Protein AF-A0A968M100-F1 (afdb_monomer_lite)

Secondary structure (DSSP, 8-state):
-EEEEEEESS-HHHHHHHHHHHHTTB-S-EEEEEEE--TT-GGGGGG-BTTEEEEE-SS---HHHHHHHHHHHHHHH-TT-EEEE--TT-EE-SS-B---TTS--TTEE---

Structure (mmCIF, N/CA/C/O backbone):
data_AF-A0A968M100-F1
#
_entry.id   AF-A0A968M100-F1
#
loop_
_atom_site.group_PDB
_atom_site.id
_atom_site.type_symbol
_atom_site.label_atom_id
_atom_site.label_alt_id
_atom_site.label_comp_id
_atom_site.label_asym_id
_atom_site.label_entity_id
_atom_site.label_seq_id
_atom_site.pdbx_PDB_ins_code
_atom_site.Cartn_x
_atom_site.Cartn_y
_atom_site.Cartn_z
_atom_site.occupancy
_atom_site.B_iso_or_equiv
_atom_site.auth_seq_id
_atom_site.auth_comp_id
_atom_site.auth_asym_id
_atom_site.auth_atom_id
_atom_site.pdbx_PDB_model_num
ATOM 1 N N . MET A 1 1 ? -4.475 4.851 15.347 1.00 86.75 1 MET A N 1
ATOM 2 C CA . MET A 1 1 ? -3.381 4.119 14.668 1.00 86.75 1 MET A CA 1
ATOM 3 C C . MET A 1 1 ? -3.428 4.463 13.194 1.00 86.75 1 MET A C 1
ATOM 5 O O . MET A 1 1 ? -4.530 4.542 12.651 1.00 86.75 1 MET A O 1
ATOM 9 N N . LEU A 1 2 ? -2.271 4.717 12.588 1.00 91.88 2 LEU A N 1
ATOM 10 C CA . LEU A 1 2 ? -2.164 5.104 11.184 1.00 91.88 2 LEU A CA 1
ATOM 11 C C . LEU A 1 2 ? -2.131 3.865 10.279 1.00 91.88 2 LEU A C 1
ATOM 13 O O . LEU A 1 2 ? -1.437 2.892 10.575 1.00 91.88 2 LEU A O 1
ATOM 17 N N . TYR A 1 3 ? -2.855 3.919 9.167 1.00 96.12 3 TYR A N 1
ATOM 18 C CA . TYR A 1 3 ? -2.791 2.934 8.094 1.00 96.12 3 TYR A CA 1
ATOM 19 C C . TYR A 1 3 ? -2.381 3.607 6.787 1.00 96.12 3 TYR A C 1
ATOM 21 O O . TYR A 1 3 ? -2.963 4.616 6.394 1.00 96.12 3 TYR A O 1
ATOM 29 N N . PHE A 1 4 ? -1.433 3.007 6.079 1.00 96.31 4 PHE A N 1
ATOM 30 C CA . PHE A 1 4 ? -1.159 3.320 4.682 1.00 96.31 4 PHE A CA 1
ATOM 31 C C . PHE A 1 4 ? -1.968 2.375 3.806 1.00 96.31 4 PHE A C 1
ATOM 33 O O . PHE A 1 4 ? -1.851 1.161 3.953 1.00 96.31 4 PHE A O 1
ATOM 40 N N . LEU A 1 5 ? -2.773 2.911 2.895 1.00 98.50 5 LEU A N 1
ATOM 41 C CA . LEU A 1 5 ? -3.520 2.128 1.920 1.00 98.50 5 LEU A CA 1
ATOM 42 C C . LEU A 1 5 ? -2.975 2.402 0.520 1.00 98.50 5 LEU A C 1
ATOM 44 O O . LEU A 1 5 ? -3.038 3.531 0.038 1.00 98.50 5 LEU A O 1
ATOM 48 N N . VAL A 1 6 ? -2.474 1.357 -0.133 1.00 98.38 6 VAL A N 1
ATOM 49 C CA . VAL A 1 6 ? -1.869 1.430 -1.467 1.00 98.38 6 VAL A CA 1
ATOM 50 C C . VAL A 1 6 ? -2.572 0.444 -2.394 1.00 98.38 6 VAL A C 1
ATOM 52 O O . VAL A 1 6 ? -2.793 -0.712 -2.036 1.00 98.38 6 VAL A O 1
ATOM 55 N N . VAL A 1 7 ? -2.915 0.879 -3.605 1.00 98.44 7 VAL A N 1
ATOM 56 C CA . VAL A 1 7 ? -3.482 0.003 -4.641 1.00 98.44 7 VAL A CA 1
ATOM 57 C C . VAL A 1 7 ? -2.374 -0.397 -5.608 1.00 98.44 7 VAL A C 1
ATOM 59 O O . VAL A 1 7 ? -1.847 0.446 -6.325 1.00 98.44 7 VAL A O 1
ATOM 62 N N . ASN A 1 8 ? -2.023 -1.680 -5.657 1.00 98.50 8 ASN A N 1
ATOM 63 C CA . ASN A 1 8 ? -1.084 -2.196 -6.646 1.00 98.50 8 ASN A CA 1
ATOM 64 C C . ASN A 1 8 ? -1.778 -2.408 -7.994 1.00 98.50 8 ASN A C 1
ATOM 66 O O . ASN A 1 8 ? -2.760 -3.141 -8.070 1.00 98.50 8 ASN A O 1
ATOM 70 N N . TYR A 1 9 ? -1.225 -1.824 -9.056 1.00 97.50 9 TYR A N 1
ATOM 71 C CA . TYR A 1 9 ? -1.553 -2.175 -10.435 1.00 97.50 9 TYR A CA 1
ATOM 72 C C . TYR A 1 9 ? -0.256 -2.325 -11.242 1.00 97.50 9 TYR A C 1
ATOM 74 O O . TYR A 1 9 ? 0.252 -1.339 -11.769 1.00 97.50 9 TYR A O 1
ATOM 82 N N . ASN A 1 10 ? 0.320 -3.531 -11.264 1.00 97.00 10 ASN A N 1
ATOM 83 C CA . ASN A 1 10 ? 1.639 -3.832 -11.845 1.00 97.00 10 ASN A CA 1
ATOM 84 C C . ASN A 1 10 ? 2.786 -2.940 -11.315 1.00 97.00 10 ASN A C 1
ATOM 86 O O . ASN A 1 10 ? 3.712 -2.587 -12.049 1.00 97.00 10 ASN A O 1
ATOM 90 N N . SER A 1 11 ? 2.733 -2.572 -10.032 1.00 97.31 11 SER A N 1
ATOM 91 C CA . SER A 1 11 ? 3.605 -1.572 -9.401 1.00 97.31 11 SER A CA 1
ATOM 92 C C . SER A 1 11 ? 4.442 -2.131 -8.246 1.00 97.31 11 SER A C 1
ATOM 94 O O . SER A 1 11 ? 5.014 -1.355 -7.478 1.00 97.31 11 SER A O 1
ATOM 96 N N . SER A 1 12 ? 4.606 -3.455 -8.134 1.00 97.62 12 SER A N 1
ATOM 97 C CA . SER A 1 12 ? 5.378 -4.108 -7.061 1.00 97.62 12 SER A CA 1
ATOM 98 C C . SER A 1 12 ? 6.739 -3.474 -6.759 1.00 97.62 12 SER A C 1
ATOM 100 O O . SER A 1 12 ? 7.128 -3.350 -5.598 1.00 97.62 12 SER A O 1
ATOM 102 N N . LYS A 1 13 ? 7.485 -3.052 -7.789 1.00 97.12 13 LYS A N 1
ATOM 103 C CA . LYS A 1 13 ? 8.802 -2.414 -7.609 1.00 97.12 13 LYS A CA 1
ATOM 104 C C . LYS A 1 13 ? 8.700 -1.040 -6.940 1.00 97.12 13 LYS A C 1
ATOM 106 O O . LYS A 1 13 ? 9.525 -0.723 -6.086 1.00 97.12 13 LYS A O 1
ATOM 111 N N . LEU A 1 14 ? 7.698 -0.248 -7.315 1.00 97.50 14 LEU A N 1
ATOM 112 C CA . LEU A 1 14 ? 7.460 1.081 -6.753 1.00 97.50 14 LEU A CA 1
ATOM 113 C C . LEU A 1 14 ? 6.967 0.971 -5.308 1.00 97.50 14 LEU A C 1
ATOM 115 O O . LEU A 1 14 ? 7.541 1.590 -4.417 1.00 97.50 14 LEU A O 1
ATOM 119 N N . ILE A 1 15 ? 6.031 0.057 -5.044 1.00 97.69 15 ILE A N 1
ATOM 120 C CA . ILE A 1 15 ? 5.530 -0.184 -3.685 1.00 97.69 15 ILE A CA 1
ATOM 121 C C . ILE A 1 15 ? 6.642 -0.715 -2.775 1.00 97.69 15 ILE A C 1
ATOM 123 O O . ILE A 1 15 ? 6.745 -0.306 -1.623 1.00 97.69 15 ILE A O 1
ATOM 127 N N . ARG A 1 16 ? 7.542 -1.567 -3.283 1.00 96.88 16 ARG A N 1
ATOM 128 C CA . ARG A 1 16 ? 8.733 -1.983 -2.527 1.00 96.88 16 ARG A CA 1
ATOM 129 C C . ARG A 1 16 ? 9.606 -0.789 -2.139 1.00 96.88 16 ARG A C 1
ATOM 131 O O . ARG A 1 16 ? 10.098 -0.742 -1.016 1.00 96.88 16 ARG A O 1
ATOM 138 N N . ARG A 1 17 ? 9.794 0.179 -3.041 1.00 95.00 17 ARG A N 1
ATOM 139 C CA . ARG A 1 17 ? 10.534 1.414 -2.741 1.00 95.00 17 ARG A CA 1
ATOM 140 C C . ARG A 1 17 ? 9.821 2.245 -1.669 1.00 95.00 17 ARG A C 1
ATOM 142 O O . ARG A 1 17 ? 10.487 2.669 -0.727 1.00 95.00 17 ARG A O 1
ATOM 149 N N . LEU A 1 18 ? 8.502 2.418 -1.772 1.00 94.75 18 LEU A N 1
ATOM 150 C CA . LEU A 1 18 ? 7.679 3.088 -0.757 1.00 94.75 18 LEU A CA 1
ATOM 151 C C . LEU A 1 18 ? 7.861 2.441 0.623 1.00 94.75 18 LEU A C 1
ATOM 153 O O . LEU A 1 18 ? 8.237 3.115 1.582 1.00 94.75 18 LEU A O 1
ATOM 157 N N . VAL A 1 19 ? 7.661 1.123 0.711 1.00 94.12 19 VAL A N 1
ATOM 158 C CA . VAL A 1 19 ? 7.797 0.347 1.953 1.00 94.12 19 VAL A CA 1
ATOM 159 C C . VAL A 1 19 ? 9.192 0.509 2.555 1.00 94.12 19 VAL A C 1
ATOM 161 O O . VAL A 1 19 ? 9.322 0.805 3.743 1.00 94.12 19 VAL A O 1
ATOM 164 N N . ASN A 1 20 ? 10.236 0.378 1.736 1.00 92.00 20 ASN A N 1
ATOM 165 C CA . ASN A 1 20 ? 11.610 0.538 2.200 1.00 92.00 20 ASN A CA 1
ATOM 166 C C . ASN A 1 20 ? 11.858 1.956 2.743 1.00 92.00 20 ASN A C 1
ATOM 168 O O . ASN A 1 20 ? 12.490 2.097 3.787 1.00 92.00 20 ASN A O 1
ATOM 172 N N . SER A 1 21 ? 11.312 2.994 2.099 1.00 89.38 21 SER A N 1
ATOM 173 C CA . SER A 1 21 ? 11.462 4.379 2.571 1.00 89.38 21 SER A CA 1
ATOM 174 C C . SER A 1 21 ? 10.795 4.634 3.928 1.00 89.38 21 SER A C 1
ATOM 176 O O . SER A 1 21 ? 11.323 5.392 4.734 1.00 89.38 21 SER A O 1
ATOM 178 N N . LEU A 1 22 ? 9.690 3.944 4.232 1.00 87.12 22 LEU A N 1
ATOM 179 C CA . LEU A 1 22 ? 9.031 4.015 5.539 1.00 87.12 22 LEU A CA 1
ATOM 180 C C . LEU A 1 22 ? 9.835 3.294 6.626 1.00 87.12 22 LEU A C 1
ATOM 182 O O . LEU A 1 22 ? 10.032 3.840 7.709 1.00 87.12 22 LEU A O 1
ATOM 186 N N . SER A 1 23 ? 10.348 2.094 6.332 1.00 74.44 23 SER A N 1
ATOM 187 C CA . SER A 1 23 ? 11.064 1.270 7.320 1.00 74.44 23 SER A CA 1
ATOM 188 C C . SER A 1 23 ? 12.337 1.911 7.879 1.00 74.44 23 SER A C 1
ATOM 190 O O . SER A 1 23 ? 12.697 1.648 9.023 1.00 74.44 23 SER A O 1
ATOM 192 N N . VAL A 1 24 ? 13.007 2.762 7.097 1.00 61.56 24 VAL A N 1
ATOM 193 C CA . VAL A 1 24 ? 14.268 3.413 7.491 1.00 61.56 24 VAL A CA 1
ATOM 194 C C . VAL A 1 24 ? 14.016 4.664 8.345 1.00 61.56 24 VAL A C 1
ATOM 196 O O . VAL A 1 24 ? 14.910 5.120 9.057 1.00 61.56 24 VAL A O 1
ATOM 199 N N . HIS A 1 25 ? 12.804 5.226 8.302 1.00 60.94 25 HIS A N 1
ATOM 200 C 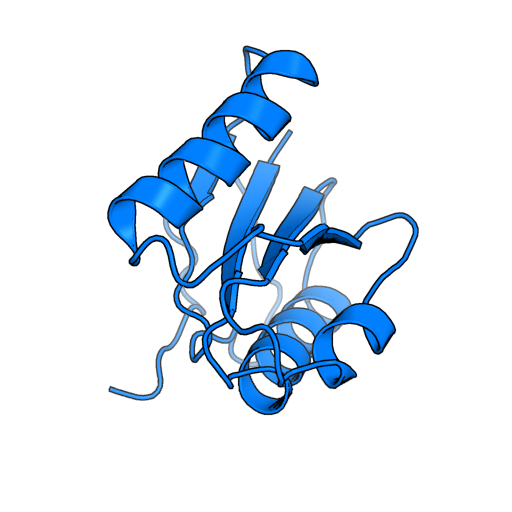CA . HIS A 1 25 ? 12.574 6.609 8.717 1.00 60.94 25 HIS A CA 1
ATOM 201 C C . HIS A 1 25 ? 11.383 6.836 9.656 1.00 60.94 25 HIS A C 1
ATOM 203 O O . HIS A 1 25 ? 11.174 7.965 10.087 1.00 60.94 25 HIS A O 1
ATOM 209 N N . SER A 1 26 ? 10.605 5.815 10.006 1.00 61.62 26 SER A N 1
ATOM 210 C CA . SER A 1 26 ? 9.397 5.990 10.820 1.00 61.62 26 SER A CA 1
ATOM 211 C C . SER A 1 26 ? 9.634 5.782 12.323 1.00 61.62 26 SER A C 1
ATOM 213 O O . SER A 1 26 ? 10.008 4.682 12.737 1.00 61.62 26 SER A O 1
ATOM 215 N N . SER A 1 27 ? 9.301 6.775 13.151 1.00 61.88 27 SER A N 1
ATOM 216 C CA . SER A 1 27 ? 9.044 6.593 14.587 1.00 61.88 27 SER A CA 1
ATOM 217 C C . SER A 1 27 ? 7.530 6.580 14.828 1.00 61.88 27 SER A C 1
ATOM 219 O O . SER A 1 27 ? 6.901 7.633 14.831 1.00 61.88 27 SER A O 1
ATOM 221 N N . GLY A 1 28 ? 6.919 5.400 14.975 1.00 68.88 28 GLY A N 1
ATOM 222 C CA . GLY A 1 28 ? 5.481 5.281 15.250 1.00 68.88 28 GLY A CA 1
ATOM 223 C C . GLY A 1 28 ? 4.871 3.926 14.880 1.00 68.88 28 GLY A C 1
ATOM 224 O O . GLY A 1 28 ? 5.446 3.157 14.109 1.00 68.88 28 GLY A O 1
ATOM 225 N N . GLU A 1 29 ? 3.687 3.654 15.431 1.00 84.12 29 GLU A N 1
ATOM 226 C CA . GLU A 1 29 ? 2.879 2.463 15.141 1.00 84.12 29 GLU A CA 1
ATOM 227 C C . GLU A 1 29 ? 1.992 2.699 13.908 1.00 84.12 29 GLU A C 1
ATOM 229 O O . GLU A 1 29 ? 1.055 3.507 13.936 1.00 84.12 29 GLU A O 1
ATOM 234 N N . TYR A 1 30 ? 2.277 1.980 12.822 1.00 91.19 30 TYR A N 1
ATOM 235 C CA . TYR A 1 30 ? 1.480 1.991 11.597 1.00 91.19 30 TYR A CA 1
ATOM 236 C C . TYR A 1 30 ? 1.382 0.599 10.975 1.00 91.19 30 TYR A C 1
ATOM 238 O O . TYR A 1 30 ? 2.185 -0.294 11.251 1.00 91.19 30 TYR A O 1
ATOM 246 N N . GLN A 1 31 ? 0.400 0.444 10.092 1.00 95.25 31 GLN A N 1
ATOM 247 C CA . GLN A 1 31 ? 0.179 -0.745 9.273 1.00 95.25 31 GLN A CA 1
ATOM 248 C C . GLN A 1 31 ? 0.087 -0.345 7.797 1.00 95.25 31 GLN A C 1
ATOM 250 O O . GLN A 1 31 ? -0.402 0.738 7.473 1.00 95.25 31 GLN A O 1
ATOM 255 N N . ILE A 1 32 ? 0.542 -1.207 6.892 1.00 97.12 32 ILE A N 1
ATOM 256 C CA . ILE A 1 32 ? 0.428 -1.004 5.444 1.00 97.12 32 ILE A CA 1
ATOM 257 C C . ILE A 1 32 ? -0.530 -2.047 4.880 1.00 97.12 32 ILE A C 1
ATOM 259 O O . ILE A 1 32 ? -0.312 -3.249 5.013 1.00 97.12 32 ILE A O 1
ATOM 263 N N . ILE A 1 33 ? -1.578 -1.582 4.213 1.00 98.56 33 ILE A N 1
ATOM 264 C CA . ILE A 1 33 ? -2.532 -2.407 3.484 1.00 98.56 33 ILE A CA 1
ATOM 265 C C . ILE A 1 33 ? -2.302 -2.187 1.998 1.00 98.56 33 ILE A C 1
ATOM 267 O O . ILE A 1 33 ? -2.413 -1.071 1.492 1.00 98.56 33 ILE A O 1
ATOM 271 N N . ILE A 1 34 ? -1.987 -3.267 1.295 1.00 98.69 34 ILE A N 1
ATOM 272 C CA . ILE A 1 34 ? -1.800 -3.267 -0.149 1.00 98.69 34 ILE A CA 1
ATOM 273 C C . ILE A 1 34 ? -2.947 -4.051 -0.769 1.00 98.69 34 ILE A C 1
ATOM 275 O O . ILE A 1 34 ? -3.105 -5.242 -0.502 1.00 98.69 34 ILE A O 1
ATOM 279 N N . ILE A 1 35 ? -3.729 -3.399 -1.622 1.00 98.69 35 ILE A N 1
ATOM 280 C CA . ILE A 1 35 ? -4.722 -4.078 -2.453 1.00 98.69 35 ILE A CA 1
ATOM 281 C C . ILE A 1 35 ? -4.043 -4.482 -3.747 1.00 98.69 35 ILE A C 1
ATOM 283 O O . ILE A 1 35 ? -3.699 -3.614 -4.551 1.00 98.69 35 ILE A O 1
ATOM 287 N N . ASN A 1 36 ? -3.833 -5.780 -3.956 1.00 98.56 36 ASN A N 1
ATOM 288 C CA . ASN A 1 36 ? -3.341 -6.258 -5.233 1.00 98.56 36 ASN A CA 1
ATOM 289 C C . ASN A 1 36 ? -4.472 -6.268 -6.260 1.00 98.56 36 ASN A C 1
ATOM 291 O O . ASN A 1 36 ? -5.305 -7.166 -6.272 1.00 98.56 36 ASN A O 1
ATOM 295 N N . ASN A 1 37 ? -4.495 -5.247 -7.112 1.00 98.25 37 ASN A N 1
ATOM 296 C CA . ASN A 1 37 ? -5.487 -5.041 -8.162 1.00 98.25 37 ASN A CA 1
ATOM 297 C C . ASN A 1 37 ? -4.942 -5.477 -9.544 1.00 98.25 37 ASN A C 1
ATOM 299 O O . ASN A 1 37 ? -5.364 -4.976 -10.586 1.00 98.25 37 ASN A O 1
ATOM 303 N N . SER A 1 38 ? -3.965 -6.392 -9.557 1.00 95.62 38 SER A N 1
ATOM 304 C CA . SER A 1 38 ? -3.362 -7.000 -10.749 1.00 95.62 38 SER A CA 1
ATOM 305 C C . SER A 1 38 ? -3.133 -8.492 -10.538 1.00 95.62 38 SER A C 1
ATOM 307 O O . SER A 1 38 ? -2.255 -8.880 -9.771 1.00 95.62 38 SER A O 1
ATOM 309 N N . LEU A 1 39 ? -3.885 -9.321 -11.263 1.00 89.25 39 LEU A N 1
ATOM 310 C CA . LEU A 1 39 ? -3.832 -10.782 -11.138 1.00 89.25 39 LEU A CA 1
ATOM 311 C C . LEU A 1 39 ? -2.438 -11.352 -11.456 1.00 89.25 39 LEU A C 1
ATOM 313 O O . LEU A 1 39 ? -1.969 -12.268 -10.777 1.00 89.25 39 LEU A O 1
ATOM 317 N N . ASP A 1 40 ? -1.753 -10.762 -12.438 1.00 94.25 40 ASP A N 1
ATOM 318 C CA . ASP A 1 40 ? -0.447 -11.237 -12.910 1.00 94.25 40 ASP A CA 1
ATOM 319 C C . ASP A 1 40 ? 0.727 -10.775 -12.028 1.00 94.25 40 ASP A C 1
ATOM 321 O O . ASP A 1 40 ? 1.789 -11.405 -12.012 1.00 94.25 40 ASP A O 1
ATOM 325 N N . ASP A 1 41 ? 0.562 -9.700 -11.248 1.00 95.44 41 ASP A N 1
ATOM 326 C CA . ASP A 1 41 ? 1.632 -9.148 -10.411 1.00 95.44 41 ASP A CA 1
ATOM 327 C C . ASP A 1 41 ? 1.726 -9.874 -9.064 1.00 95.44 41 ASP A C 1
ATOM 329 O O . ASP A 1 41 ? 1.380 -9.367 -7.997 1.00 95.44 41 ASP A O 1
ATOM 333 N N . ARG A 1 42 ? 2.240 -11.103 -9.107 1.00 95.88 42 ARG A N 1
ATOM 334 C CA . ARG A 1 42 ? 2.436 -11.938 -7.911 1.00 95.88 42 ARG A CA 1
ATOM 335 C C . ARG A 1 42 ? 3.606 -11.483 -7.034 1.00 95.88 42 ARG A C 1
ATOM 337 O O . ARG A 1 42 ? 3.735 -11.947 -5.901 1.00 95.88 42 ARG A O 1
ATOM 344 N N . GLY A 1 43 ? 4.462 -10.585 -7.528 1.00 96.12 43 GLY A N 1
ATOM 345 C CA . GLY A 1 43 ? 5.642 -10.103 -6.805 1.00 96.12 43 GLY A CA 1
ATOM 346 C C . GLY A 1 43 ? 5.294 -9.345 -5.523 1.00 96.12 43 GLY A C 1
ATOM 347 O O . GLY A 1 43 ? 6.083 -9.349 -4.575 1.00 96.12 43 GLY A O 1
ATOM 348 N N . ILE A 1 44 ? 4.100 -8.753 -5.463 1.00 97.88 44 ILE A N 1
ATOM 349 C CA . ILE A 1 44 ? 3.658 -7.916 -4.347 1.00 97.88 44 ILE A CA 1
ATOM 350 C C . ILE A 1 44 ? 3.522 -8.700 -3.038 1.00 97.88 44 ILE A C 1
ATOM 352 O O . ILE A 1 44 ? 3.793 -8.172 -1.962 1.00 97.88 44 ILE A O 1
ATOM 356 N N . PHE A 1 45 ? 3.194 -9.991 -3.122 1.00 97.81 45 PHE A N 1
ATOM 357 C CA . PHE A 1 45 ? 3.039 -10.871 -1.962 1.00 97.81 45 PHE A CA 1
ATOM 358 C C . PHE A 1 45 ? 4.336 -11.080 -1.182 1.00 97.81 45 PHE A C 1
ATOM 360 O O . PHE A 1 45 ? 4.293 -11.392 0.005 1.00 97.81 45 PHE A O 1
ATOM 367 N N . GLN A 1 46 ? 5.490 -10.846 -1.809 1.00 97.44 46 GLN A N 1
ATOM 368 C CA . GLN A 1 46 ? 6.786 -10.889 -1.132 1.00 97.44 46 GLN A CA 1
ATOM 369 C C . GLN A 1 46 ? 6.962 -9.764 -0.101 1.00 97.44 46 GLN A C 1
ATOM 371 O O . GLN A 1 46 ? 7.911 -9.805 0.674 1.00 97.44 46 GLN A O 1
ATOM 376 N N . LEU A 1 47 ? 6.099 -8.741 -0.115 1.00 97.19 47 LEU A N 1
ATOM 377 C CA . LEU A 1 47 ? 6.107 -7.663 0.875 1.00 97.19 47 LEU A CA 1
ATOM 378 C C . LEU A 1 47 ? 5.301 -8.007 2.136 1.00 97.19 47 LEU A C 1
ATOM 380 O O . LEU A 1 47 ? 5.352 -7.246 3.098 1.00 97.19 47 LEU A O 1
ATOM 384 N N . GLN A 1 48 ? 4.553 -9.116 2.152 1.00 97.31 48 GLN A N 1
ATOM 385 C CA . GLN A 1 48 ? 3.728 -9.487 3.301 1.00 97.31 48 GLN A CA 1
ATOM 386 C C . GLN A 1 48 ? 4.588 -9.727 4.552 1.00 97.31 48 GLN A C 1
ATOM 388 O O . GLN A 1 48 ? 5.584 -10.446 4.512 1.00 97.31 48 GLN A O 1
ATOM 393 N N . SER A 1 49 ? 4.188 -9.126 5.671 1.00 95.50 49 SER A N 1
ATOM 394 C CA . SER A 1 49 ? 4.875 -9.211 6.966 1.00 95.50 49 SER A CA 1
ATOM 395 C C . SER A 1 49 ? 3.910 -8.865 8.106 1.00 95.50 49 SER A C 1
ATOM 397 O O . SER A 1 49 ? 2.736 -8.597 7.864 1.00 95.50 49 SER A O 1
ATOM 399 N N . GLU A 1 50 ? 4.388 -8.816 9.351 1.00 92.44 50 GLU A N 1
ATOM 400 C CA . GLU A 1 50 ? 3.571 -8.407 10.508 1.00 92.44 50 GLU A CA 1
ATOM 401 C C . GLU A 1 50 ? 3.027 -6.969 10.409 1.00 92.44 50 GLU A C 1
ATOM 403 O O . GLU A 1 50 ? 1.991 -6.661 10.994 1.00 92.44 50 GLU A O 1
ATOM 408 N N . LYS A 1 51 ? 3.702 -6.089 9.654 1.00 93.00 51 LYS A N 1
ATOM 409 C CA . LYS A 1 51 ? 3.277 -4.695 9.425 1.00 93.00 51 LYS A CA 1
ATOM 410 C C . LYS A 1 51 ? 2.600 -4.469 8.073 1.00 93.00 51 LYS A C 1
ATOM 412 O O . LYS A 1 51 ? 2.161 -3.354 7.793 1.00 93.00 51 LYS A O 1
ATOM 417 N N . ILE A 1 52 ? 2.581 -5.479 7.199 1.00 97.19 52 ILE A N 1
ATOM 418 C CA . ILE A 1 52 ? 2.145 -5.333 5.807 1.00 97.19 52 ILE A CA 1
ATOM 419 C C . ILE A 1 52 ? 1.182 -6.455 5.447 1.00 97.19 52 ILE A C 1
ATOM 421 O O . ILE A 1 52 ? 1.573 -7.619 5.324 1.00 97.19 52 ILE A O 1
ATOM 425 N N . LYS A 1 53 ? -0.071 -6.087 5.190 1.00 98.31 53 LYS A N 1
ATOM 426 C CA . LYS A 1 53 ? -1.103 -6.990 4.690 1.00 98.31 53 LYS A CA 1
ATOM 427 C C . LYS A 1 53 ? -1.304 -6.770 3.197 1.00 98.31 53 LYS A C 1
ATOM 429 O O . LYS A 1 53 ? -1.636 -5.668 2.769 1.00 98.31 53 LYS A O 1
ATOM 434 N N . VAL A 1 54 ? -1.181 -7.841 2.420 1.00 98.50 54 VAL A N 1
ATOM 435 C CA . VAL A 1 54 ? -1.603 -7.861 1.016 1.00 98.50 54 VAL A CA 1
ATOM 436 C C . VAL A 1 54 ? -2.989 -8.505 0.932 1.00 98.50 54 VAL A C 1
ATOM 438 O O . VAL A 1 54 ? -3.221 -9.568 1.513 1.00 98.50 54 VAL A O 1
ATOM 441 N N . ILE A 1 55 ? -3.920 -7.849 0.245 1.00 98.38 55 ILE A N 1
ATOM 442 C CA . ILE A 1 55 ? -5.273 -8.341 -0.032 1.00 98.38 55 ILE A CA 1
ATOM 443 C C . ILE A 1 55 ? -5.416 -8.452 -1.546 1.00 98.38 55 ILE A C 1
ATOM 445 O O . ILE A 1 55 ? -5.319 -7.453 -2.254 1.00 98.38 55 ILE A O 1
ATOM 449 N N . GLU A 1 56 ? -5.640 -9.667 -2.034 1.00 97.94 56 GLU A N 1
ATOM 450 C CA . GLU A 1 56 ? -5.881 -9.922 -3.455 1.00 97.94 56 GLU A CA 1
ATOM 451 C C . GLU A 1 56 ? -7.284 -9.454 -3.849 1.00 97.94 56 GLU A C 1
ATOM 453 O O . GLU A 1 56 ? -8.271 -9.864 -3.232 1.00 97.94 56 GLU A O 1
ATOM 458 N N . ALA A 1 57 ? -7.386 -8.618 -4.880 1.00 97.25 57 ALA A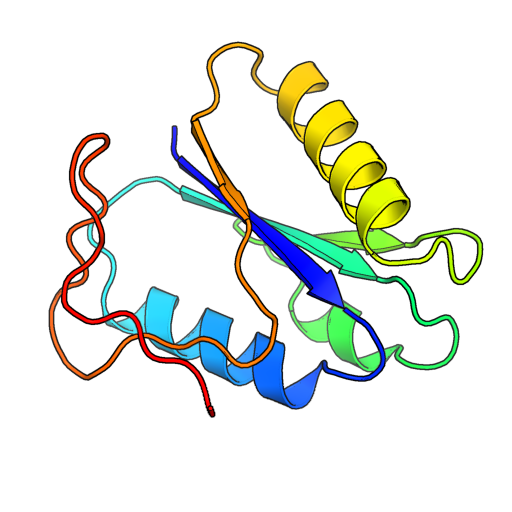 N 1
ATOM 459 C CA . ALA A 1 57 ? -8.653 -8.364 -5.548 1.00 97.25 57 ALA A CA 1
ATOM 460 C C . ALA A 1 57 ? -8.963 -9.511 -6.521 1.00 97.25 57 ALA A C 1
ATOM 462 O O . ALA A 1 57 ? -8.066 -10.053 -7.158 1.00 97.25 57 ALA A O 1
ATOM 463 N N . GLN A 1 58 ? -10.241 -9.871 -6.656 1.00 91.75 58 GLN A N 1
ATOM 464 C CA . GLN A 1 58 ? -10.658 -10.962 -7.550 1.00 91.75 58 GLN A CA 1
ATOM 465 C C . GLN A 1 58 ? -10.439 -10.650 -9.037 1.00 91.75 58 GLN A C 1
ATOM 467 O O . GLN A 1 58 ? -10.324 -11.575 -9.828 1.00 91.75 58 GLN A O 1
ATOM 472 N N . ASP A 1 59 ? -10.376 -9.366 -9.390 1.00 93.94 59 ASP A N 1
ATOM 473 C CA . ASP A 1 59 ? -10.173 -8.838 -10.738 1.00 93.94 59 ASP A CA 1
ATOM 474 C C . ASP A 1 59 ? -9.583 -7.421 -10.643 1.00 93.94 59 ASP A C 1
ATOM 476 O O . ASP A 1 59 ? -9.426 -6.868 -9.551 1.00 93.94 59 ASP A O 1
ATOM 480 N N . ASN A 1 60 ? -9.310 -6.786 -11.787 1.00 96.88 60 ASN A N 1
ATOM 481 C CA . ASN A 1 60 ? -9.052 -5.348 -11.824 1.00 96.88 60 ASN A CA 1
ATOM 482 C C . ASN A 1 60 ? -10.347 -4.562 -11.543 1.00 96.88 60 ASN A C 1
ATOM 484 O O . ASN A 1 60 ? -11.175 -4.339 -12.427 1.00 96.88 60 ASN A O 1
ATOM 488 N N . LEU A 1 61 ? -10.500 -4.091 -10.307 1.00 97.38 61 LEU A N 1
ATOM 489 C CA . LEU A 1 61 ? -11.660 -3.336 -9.832 1.00 97.38 61 LEU A CA 1
ATOM 490 C C . LEU A 1 61 ? -11.648 -1.860 -10.269 1.00 97.38 61 LEU A C 1
ATOM 492 O O . LEU A 1 61 ? -12.638 -1.147 -10.080 1.00 97.38 61 LEU A O 1
ATOM 496 N N . GLY A 1 62 ? -10.533 -1.379 -10.820 1.00 96.88 62 GLY A N 1
ATOM 497 C C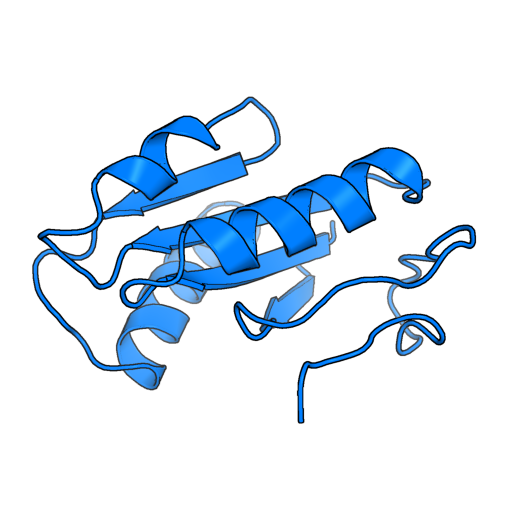A . GLY A 1 62 ? -10.225 0.045 -10.918 1.00 96.88 62 GLY A CA 1
ATOM 498 C C . GLY A 1 62 ? -9.896 0.673 -9.555 1.00 96.88 62 GLY A C 1
ATOM 499 O O . GLY A 1 62 ? -10.172 0.114 -8.492 1.00 96.88 62 GLY A O 1
ATOM 500 N N . PHE A 1 63 ? -9.304 1.870 -9.580 1.00 96.00 63 PHE A N 1
ATOM 501 C CA . PHE A 1 63 ? -8.712 2.493 -8.389 1.00 96.00 63 PHE A CA 1
ATOM 502 C C . PHE A 1 63 ? -9.716 2.718 -7.248 1.00 96.00 63 PHE A C 1
ATOM 504 O O . PHE A 1 63 ? -9.502 2.236 -6.141 1.00 96.00 63 PHE A O 1
ATOM 511 N N . GLY A 1 64 ? -10.849 3.379 -7.513 1.00 97.88 64 GLY A N 1
ATOM 512 C CA . GLY A 1 64 ? -11.808 3.731 -6.457 1.00 97.88 64 GLY A CA 1
ATOM 513 C C . GLY A 1 64 ? -12.406 2.518 -5.732 1.00 97.88 64 GLY A C 1
ATOM 514 O O . GLY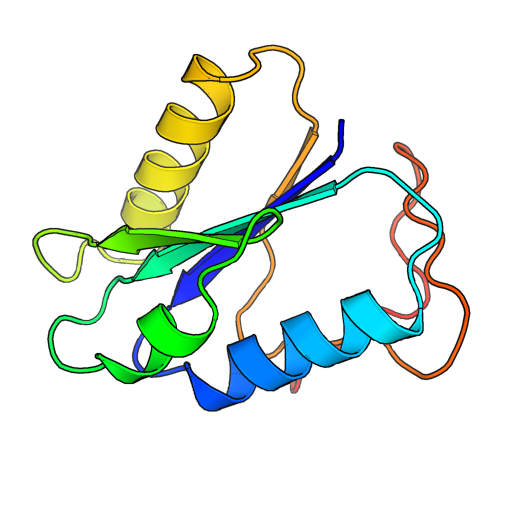 A 1 64 ? -12.517 2.517 -4.508 1.00 97.88 64 GLY A O 1
ATOM 515 N N . LYS A 1 65 ? -12.743 1.447 -6.462 1.00 98.44 65 LYS A N 1
ATOM 516 C CA . LYS A 1 65 ? -13.260 0.214 -5.845 1.00 98.44 65 LYS A CA 1
ATOM 517 C C . LYS A 1 65 ? -12.173 -0.532 -5.073 1.00 98.44 65 LYS A C 1
ATOM 519 O O . LYS A 1 65 ? -12.464 -1.051 -3.998 1.00 98.44 65 LYS A O 1
ATOM 524 N N . ALA A 1 66 ? -10.937 -0.549 -5.572 1.00 98.44 66 ALA A N 1
ATOM 525 C CA . ALA A 1 66 ? -9.806 -1.108 -4.839 1.00 98.44 66 ALA A CA 1
ATOM 526 C C . ALA A 1 66 ? -9.543 -0.333 -3.533 1.00 98.44 66 ALA A C 1
ATOM 528 O O . ALA A 1 66 ? -9.379 -0.949 -2.483 1.00 98.44 66 ALA A O 1
ATOM 529 N N . CYS A 1 67 ? -9.610 1.003 -3.553 1.00 98.56 67 CYS A N 1
ATOM 530 C CA . CYS A 1 67 ? -9.558 1.818 -2.337 1.00 98.56 67 CYS A CA 1
ATOM 531 C C . CYS A 1 67 ? -10.671 1.433 -1.355 1.00 98.56 67 CYS A C 1
ATOM 533 O O . CYS A 1 67 ? -10.393 1.183 -0.186 1.00 98.56 67 CYS A O 1
ATOM 535 N N . ASN A 1 68 ? -11.916 1.316 -1.824 1.00 98.62 68 ASN A N 1
ATOM 536 C CA . ASN A 1 68 ? -13.042 0.937 -0.969 1.00 98.62 68 ASN A CA 1
ATOM 537 C C . ASN A 1 68 ? -12.869 -0.458 -0.351 1.00 98.62 68 ASN A C 1
ATOM 539 O O . ASN A 1 68 ? -13.202 -0.645 0.817 1.00 98.62 68 ASN A O 1
ATOM 543 N N . LEU A 1 69 ? -12.316 -1.424 -1.092 1.00 98.62 69 LEU A N 1
ATOM 544 C CA . LEU A 1 69 ? -12.000 -2.752 -0.559 1.00 98.62 69 LEU A CA 1
ATOM 545 C C . LEU A 1 69 ? -11.035 -2.659 0.633 1.00 98.62 69 LEU A C 1
ATOM 547 O O . LEU A 1 69 ? -11.293 -3.250 1.682 1.00 98.62 69 LEU A O 1
ATOM 551 N N . GLY A 1 70 ? -9.964 -1.876 0.499 1.00 98.62 70 GLY A N 1
ATOM 552 C CA . GLY A 1 70 ? -9.015 -1.652 1.589 1.00 98.62 70 GLY A CA 1
ATOM 553 C C . GLY A 1 70 ? -9.600 -0.875 2.762 1.00 98.62 70 GLY A C 1
ATOM 554 O O . GLY A 1 70 ? -9.420 -1.283 3.906 1.00 98.62 70 GLY A O 1
ATOM 555 N N . LEU A 1 71 ? -10.349 0.198 2.496 1.00 98.69 71 LEU A N 1
ATOM 556 C CA . LEU A 1 71 ? -11.000 1.002 3.533 1.00 98.69 71 LEU A CA 1
ATOM 557 C C . LEU A 1 71 ? -12.000 0.178 4.349 1.00 98.69 71 LEU A C 1
ATOM 559 O O . LEU A 1 71 ? -11.986 0.259 5.574 1.00 98.69 71 LEU A O 1
ATOM 563 N N . ASN A 1 72 ? -12.810 -0.661 3.700 1.00 98.62 72 ASN A N 1
ATOM 564 C CA . ASN A 1 72 ? -13.751 -1.545 4.389 1.00 98.62 72 ASN A CA 1
ATOM 565 C C . ASN A 1 72 ? -13.029 -2.561 5.280 1.00 98.62 72 ASN A C 1
ATOM 567 O O . ASN A 1 72 ? -13.455 -2.798 6.411 1.00 98.62 72 ASN A O 1
ATOM 571 N N . TRP A 1 73 ? -11.923 -3.139 4.798 1.00 98.56 73 TRP A N 1
ATOM 572 C CA . TRP A 1 73 ? -11.119 -4.054 5.605 1.00 98.56 73 TRP A CA 1
ATOM 573 C C . TRP A 1 73 ? -10.535 -3.345 6.832 1.00 98.56 73 TRP A C 1
ATOM 575 O O . TRP A 1 73 ? -10.686 -3.845 7.945 1.00 98.56 73 TRP A O 1
ATOM 585 N N . ILE A 1 74 ? -9.935 -2.162 6.647 1.00 98.50 74 ILE A N 1
ATOM 586 C CA . ILE A 1 74 ? -9.359 -1.362 7.739 1.00 98.50 74 ILE A CA 1
ATOM 587 C C . ILE A 1 74 ? -10.439 -0.980 8.752 1.00 98.50 74 ILE A C 1
ATOM 589 O O . ILE A 1 74 ? -10.234 -1.173 9.947 1.00 98.50 74 ILE A O 1
ATOM 593 N N . TYR A 1 75 ? -11.596 -0.499 8.293 1.00 98.38 75 TYR A N 1
ATOM 594 C CA . TYR A 1 75 ? -12.711 -0.107 9.156 1.00 98.38 75 TYR A CA 1
ATOM 595 C C . TYR A 1 75 ? -13.211 -1.271 10.022 1.00 98.38 75 TYR A C 1
ATOM 597 O O . TYR A 1 75 ? -13.495 -1.080 11.203 1.00 98.38 75 TYR A O 1
ATOM 605 N N . ALA A 1 76 ? -13.253 -2.487 9.464 1.00 98.38 76 ALA A N 1
ATOM 606 C CA . ALA A 1 76 ? -13.612 -3.692 10.207 1.00 98.38 76 ALA A CA 1
ATOM 607 C C . ALA A 1 76 ? -12.573 -4.081 11.278 1.00 98.38 76 ALA A C 1
ATOM 609 O O . ALA A 1 76 ? -12.947 -4.684 12.280 1.00 98.38 76 ALA A O 1
ATOM 610 N N . GLN A 1 77 ? -11.289 -3.745 11.089 1.00 96.69 77 GLN A N 1
ATOM 611 C CA . GLN A 1 77 ? -10.247 -3.972 12.103 1.00 96.69 77 GLN A CA 1
ATOM 612 C C . GLN A 1 77 ? -10.201 -2.857 13.155 1.00 96.69 77 GLN A C 1
ATOM 614 O O . GLN A 1 77 ? -9.946 -3.109 14.331 1.00 96.69 77 GLN A O 1
ATOM 619 N N . ASN A 1 78 ? -10.392 -1.608 12.731 1.00 96.75 78 ASN A N 1
ATOM 620 C CA . ASN A 1 78 ? -10.329 -0.429 13.580 1.00 96.75 78 ASN A CA 1
ATOM 621 C C . ASN A 1 78 ? -11.173 0.707 12.979 1.00 96.75 78 ASN A C 1
ATOM 623 O O . ASN A 1 78 ? -10.734 1.419 12.076 1.00 96.75 78 ASN A O 1
ATOM 627 N N . SER A 1 79 ? -12.360 0.930 13.542 1.00 96.94 79 SER A N 1
ATOM 628 C CA . SER A 1 79 ? -13.294 1.967 13.087 1.00 96.94 79 SER A CA 1
ATOM 629 C C . SER A 1 79 ? -12.839 3.405 13.375 1.00 96.94 79 SER A C 1
ATOM 631 O O . SER A 1 79 ? -13.445 4.344 12.868 1.00 96.94 79 SER A O 1
ATOM 633 N N . GLN A 1 80 ? -11.781 3.584 14.173 1.00 95.75 80 GLN A N 1
ATOM 634 C CA . GLN A 1 80 ? -11.157 4.872 14.502 1.00 95.75 80 GLN A CA 1
ATOM 635 C C . GLN A 1 80 ? -9.797 5.046 13.796 1.00 95.75 80 GLN A C 1
ATOM 637 O O . GLN A 1 80 ? -8.978 5.879 14.192 1.00 95.75 80 GLN A O 1
ATOM 642 N N . ALA A 1 81 ? -9.503 4.215 12.791 1.00 95.00 81 ALA A N 1
ATOM 643 C CA . ALA A 1 81 ? -8.270 4.302 12.024 1.00 95.00 81 ALA A CA 1
ATOM 644 C C . ALA A 1 81 ? -8.173 5.625 11.255 1.00 95.00 81 ALA A C 1
ATOM 646 O O . ALA A 1 81 ? -9.141 6.094 10.659 1.00 95.00 81 ALA A O 1
ATOM 647 N N . VAL A 1 82 ? -6.961 6.175 11.200 1.00 94.06 82 VAL A N 1
ATOM 648 C CA . VAL A 1 82 ? -6.616 7.221 10.235 1.00 94.06 82 VAL A CA 1
A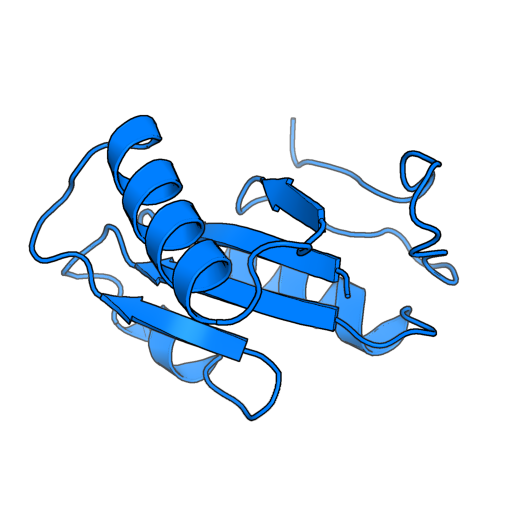TOM 649 C C . VAL A 1 82 ? -5.946 6.542 9.057 1.00 94.06 82 VAL A C 1
ATOM 651 O O . VAL A 1 82 ? -5.013 5.764 9.252 1.00 94.06 82 VAL A O 1
ATOM 654 N N . VAL A 1 83 ? -6.438 6.809 7.849 1.00 95.94 83 VAL A N 1
ATOM 655 C CA . VAL A 1 83 ? -5.955 6.160 6.628 1.00 95.94 83 VAL A CA 1
ATOM 656 C C . VAL A 1 83 ? -5.354 7.197 5.699 1.00 95.94 83 VAL A C 1
ATOM 658 O O . VAL A 1 83 ? -6.016 8.162 5.321 1.00 95.94 83 VAL A O 1
ATOM 661 N N . TRP A 1 84 ? -4.109 6.976 5.300 1.00 94.44 84 TRP A N 1
ATOM 662 C CA . TRP A 1 84 ? -3.481 7.691 4.199 1.00 94.44 84 TRP A CA 1
ATOM 663 C C . TRP A 1 84 ? -3.563 6.824 2.949 1.00 94.44 84 TRP A C 1
ATOM 665 O O . TRP A 1 84 ? -2.937 5.766 2.869 1.00 94.44 84 TRP A O 1
ATOM 675 N N . LEU A 1 85 ? -4.353 7.271 1.974 1.00 96.31 85 LEU A N 1
ATOM 676 C CA . LEU A 1 85 ? -4.337 6.702 0.631 1.00 96.31 85 LEU A CA 1
ATOM 677 C C . LEU A 1 85 ? -3.079 7.202 -0.076 1.00 96.31 85 LEU A C 1
ATOM 679 O O . LEU A 1 85 ? -2.934 8.404 -0.292 1.00 96.31 85 LEU A O 1
ATOM 683 N N . ILE A 1 86 ? -2.164 6.291 -0.392 1.00 94.50 86 ILE A N 1
ATOM 684 C CA . ILE A 1 86 ? -0.852 6.628 -0.946 1.00 94.50 86 ILE A CA 1
ATOM 685 C C . ILE A 1 86 ? -0.691 5.998 -2.325 1.00 94.50 86 ILE A C 1
ATOM 687 O O . ILE A 1 86 ? -0.968 4.813 -2.530 1.00 94.50 86 ILE A O 1
ATOM 691 N N . ASN A 1 87 ? -0.231 6.813 -3.275 1.00 95.44 87 ASN A N 1
ATOM 692 C CA . ASN A 1 87 ? 0.072 6.349 -4.620 1.00 95.44 87 ASN A CA 1
ATOM 693 C C . ASN A 1 87 ? 1.254 5.359 -4.601 1.00 95.44 87 ASN A C 1
ATOM 695 O O . ASN A 1 87 ? 2.188 5.536 -3.817 1.00 95.44 87 ASN A O 1
ATOM 699 N N . PRO A 1 88 ? 1.268 4.336 -5.475 1.00 96.31 88 PRO A N 1
ATOM 700 C CA . PRO A 1 88 ? 2.326 3.321 -5.497 1.00 96.31 88 PRO A CA 1
ATOM 701 C C . PRO A 1 88 ? 3.741 3.851 -5.733 1.00 96.31 88 PRO A C 1
ATOM 703 O O . PRO A 1 88 ? 4.702 3.214 -5.312 1.00 96.31 88 PRO A O 1
ATOM 706 N N . ASP A 1 89 ? 3.868 4.970 -6.443 1.00 95.44 89 ASP A N 1
ATOM 707 C CA . ASP A 1 89 ? 5.124 5.633 -6.793 1.00 95.44 89 ASP A CA 1
ATOM 708 C C . ASP A 1 89 ? 5.605 6.627 -5.733 1.00 95.44 89 ASP A C 1
ATOM 710 O O . ASP A 1 89 ? 6.697 7.184 -5.874 1.00 95.44 89 ASP A O 1
ATOM 714 N N . ALA A 1 90 ? 4.816 6.844 -4.681 1.00 94.00 90 ALA A N 1
ATOM 715 C CA . ALA A 1 90 ? 5.206 7.725 -3.604 1.00 94.00 90 ALA A CA 1
ATOM 716 C C . ALA A 1 90 ? 6.357 7.124 -2.788 1.00 94.00 90 ALA A C 1
ATOM 718 O O . ALA A 1 90 ? 6.502 5.908 -2.668 1.00 94.00 90 ALA A O 1
ATOM 719 N N . TYR A 1 91 ? 7.189 7.973 -2.204 1.00 91.81 91 TYR A N 1
ATOM 720 C CA . TYR A 1 91 ? 8.255 7.563 -1.296 1.00 91.81 91 TYR A CA 1
ATOM 721 C C . TYR A 1 91 ? 8.635 8.722 -0.379 1.00 91.81 91 TYR A C 1
ATOM 723 O O . TYR A 1 91 ? 8.367 9.883 -0.681 1.00 91.81 91 TYR A O 1
ATOM 731 N N . PHE A 1 92 ? 9.271 8.409 0.742 1.00 87.31 92 PHE A N 1
ATOM 732 C CA . PHE A 1 92 ? 9.760 9.414 1.679 1.00 87.31 92 PHE A CA 1
ATOM 733 C C . PHE A 1 92 ? 11.254 9.674 1.445 1.00 87.31 92 PHE A C 1
ATOM 735 O O . PHE A 1 92 ? 12.038 8.729 1.336 1.00 87.31 92 PHE A O 1
ATOM 742 N N . ASP A 1 93 ? 11.639 10.947 1.330 1.00 82.06 93 ASP A N 1
ATOM 743 C CA . ASP A 1 93 ? 13.044 11.370 1.243 1.00 82.06 93 ASP A CA 1
ATOM 744 C C . ASP A 1 93 ? 13.781 11.182 2.582 1.00 82.06 93 ASP A C 1
ATOM 746 O O . ASP A 1 93 ? 13.166 11.099 3.647 1.00 82.06 93 ASP A O 1
ATOM 750 N N . SER A 1 94 ? 15.118 11.147 2.526 1.00 66.81 94 SER A N 1
ATOM 751 C CA . SER A 1 94 ? 15.997 10.907 3.675 1.00 66.81 94 SER A CA 1
ATOM 752 C C . SER A 1 94 ? 15.763 11.906 4.815 1.00 66.81 94 SER A C 1
ATOM 754 O O . SER A 1 94 ? 16.143 13.074 4.724 1.00 66.81 94 SER A O 1
ATOM 756 N N . GLY A 1 95 ? 15.169 11.425 5.902 1.00 62.69 95 GLY A N 1
ATOM 757 C CA . GLY A 1 95 ? 14.868 12.177 7.118 1.00 62.69 95 GLY A CA 1
ATOM 758 C C . GLY A 1 95 ? 13.833 11.420 7.942 1.00 62.69 95 GLY A C 1
ATOM 759 O O . GLY A 1 95 ? 13.099 10.611 7.388 1.00 62.69 95 GLY A O 1
ATOM 760 N N . LEU A 1 96 ? 13.778 11.642 9.258 1.00 61.22 96 LEU A N 1
ATOM 761 C CA . LEU A 1 96 ? 12.715 11.061 10.084 1.00 61.22 96 LEU A CA 1
ATOM 762 C C . LEU A 1 96 ? 11.353 11.509 9.538 1.00 61.22 96 LEU A C 1
ATOM 764 O O . LEU A 1 96 ? 11.092 12.705 9.402 1.00 61.22 96 LEU A O 1
ATOM 768 N N . VAL A 1 97 ? 10.503 10.542 9.208 1.00 68.25 97 VAL A N 1
ATOM 769 C CA . VAL A 1 97 ? 9.116 10.786 8.837 1.00 68.25 97 VAL A CA 1
ATOM 770 C C . VAL A 1 97 ? 8.336 10.891 10.134 1.00 68.25 97 VAL A C 1
ATOM 772 O O . VAL A 1 97 ? 8.113 9.893 10.823 1.00 68.25 97 VAL A O 1
ATOM 775 N N . ASP A 1 98 ? 7.932 12.113 10.455 1.00 69.06 98 ASP A N 1
ATOM 776 C CA . ASP A 1 98 ? 6.942 12.337 11.493 1.00 69.06 98 ASP A CA 1
ATOM 777 C C . ASP A 1 98 ? 5.571 11.891 10.968 1.00 69.06 98 ASP A C 1
ATOM 779 O O . ASP A 1 98 ? 5.073 12.405 9.963 1.00 69.06 98 ASP A O 1
ATOM 783 N N . LEU A 1 99 ? 5.003 10.879 11.620 1.00 74.75 99 LEU A N 1
ATOM 784 C CA . LEU A 1 99 ? 3.707 10.291 11.284 1.00 74.75 99 LEU A CA 1
ATOM 785 C C . LEU A 1 99 ? 2.577 10.864 12.152 1.00 74.75 99 LEU A C 1
ATOM 787 O O . LEU A 1 99 ? 1.541 10.214 12.318 1.00 74.75 99 LEU A O 1
ATOM 791 N N . ASP A 1 100 ? 2.774 12.059 12.717 1.00 74.88 100 ASP A N 1
ATOM 792 C CA . ASP A 1 100 ? 1.784 12.720 13.558 1.00 74.88 100 ASP A CA 1
ATOM 793 C C . ASP A 1 100 ? 0.439 12.917 12.837 1.00 74.88 100 ASP A C 1
ATOM 795 O O . ASP A 1 100 ? 0.335 13.416 11.707 1.00 74.88 100 ASP A O 1
ATOM 799 N N . ILE A 1 101 ? -0.622 12.514 13.529 1.00 70.31 101 ILE A N 1
ATOM 800 C CA . ILE A 1 101 ? -1.994 12.486 13.034 1.00 70.31 101 ILE A CA 1
ATOM 801 C C . ILE A 1 101 ? -2.531 13.920 13.091 1.00 70.31 101 ILE A C 1
ATOM 803 O O . ILE A 1 101 ? -3.182 14.336 14.043 1.00 70.31 101 ILE A O 1
ATOM 807 N N . GLY A 1 102 ? -2.219 14.703 12.063 1.00 68.19 102 GLY A N 1
ATOM 808 C CA . GLY A 1 102 ? -2.629 16.107 11.977 1.00 68.19 102 GLY A CA 1
ATOM 809 C C . GLY A 1 102 ? -1.753 16.970 11.077 1.00 68.19 102 GLY A C 1
ATOM 810 O O . GLY A 1 102 ? -2.114 18.112 10.792 1.00 68.19 102 GLY A O 1
ATOM 811 N N . ARG A 1 103 ? -0.622 16.442 10.597 1.00 68.12 103 ARG A N 1
ATOM 812 C CA . ARG A 1 103 ? 0.260 17.134 9.655 1.00 68.12 103 ARG A CA 1
ATOM 813 C C . ARG A 1 103 ? 0.482 16.292 8.410 1.00 68.12 103 ARG A C 1
ATOM 815 O O . ARG A 1 103 ? 0.593 15.073 8.476 1.00 68.12 103 ARG A O 1
ATOM 822 N N . SER A 1 104 ? 0.555 16.963 7.263 1.00 66.62 104 SER A N 1
ATOM 823 C CA . SER A 1 104 ? 1.067 16.323 6.054 1.00 66.62 104 SER A CA 1
ATOM 824 C C . SER A 1 104 ? 2.557 16.033 6.252 1.00 66.62 104 SER A C 1
ATOM 826 O O . SER A 1 104 ? 3.274 16.919 6.730 1.00 66.62 104 SER A O 1
ATOM 828 N N . PRO A 1 105 ? 3.051 14.849 5.858 1.00 70.81 105 PRO A N 1
ATOM 829 C CA . PRO A 1 105 ? 4.472 14.549 5.930 1.00 70.81 105 PRO A CA 1
ATOM 830 C C . PRO A 1 105 ? 5.231 15.466 4.964 1.00 70.81 105 PRO A C 1
ATOM 832 O O . PRO A 1 105 ? 4.917 15.536 3.776 1.00 70.81 105 PRO A O 1
ATOM 835 N N . THR A 1 106 ? 6.235 16.183 5.465 1.00 70.50 106 THR A N 1
ATOM 836 C CA . THR A 1 106 ? 7.026 17.147 4.676 1.00 70.50 106 THR A CA 1
ATOM 837 C C . THR A 1 106 ? 8.005 16.479 3.710 1.00 70.50 106 THR A C 1
ATOM 839 O O . THR A 1 106 ? 8.474 17.120 2.771 1.00 70.50 106 THR A O 1
ATOM 842 N N . SER A 1 107 ? 8.301 15.194 3.918 1.00 79.31 107 SER A N 1
ATOM 843 C CA . SER A 1 107 ? 9.254 14.404 3.132 1.00 79.31 107 SER A CA 1
ATOM 844 C C . SER A 1 107 ? 8.609 13.496 2.081 1.00 79.31 107 SER A C 1
ATOM 846 O O . SER A 1 107 ? 9.336 12.799 1.375 1.00 79.31 107 SER A O 1
ATOM 848 N N . LEU A 1 108 ? 7.275 13.483 1.952 1.00 82.62 108 LEU A N 1
ATOM 849 C CA . LEU A 1 108 ? 6.589 12.655 0.958 1.00 82.62 108 LEU A CA 1
ATOM 850 C C . LEU A 1 108 ? 6.778 13.230 -0.455 1.00 82.62 108 LEU A C 1
ATOM 852 O O . LEU A 1 108 ? 6.484 14.397 -0.7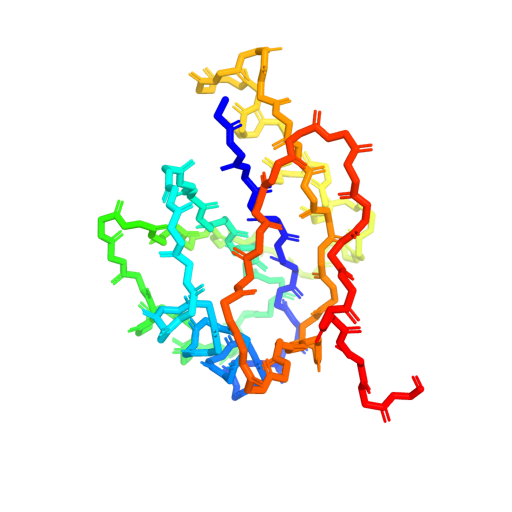21 1.00 82.62 108 LEU A O 1
ATOM 856 N N . ARG A 1 109 ? 7.263 12.387 -1.365 1.00 84.75 109 ARG A N 1
ATOM 857 C CA . ARG A 1 109 ? 7.476 12.659 -2.792 1.00 84.75 109 ARG A CA 1
ATOM 858 C C . ARG A 1 109 ? 6.683 11.671 -3.642 1.00 84.75 109 ARG A C 1
ATOM 860 O O . ARG A 1 109 ? 6.345 10.592 -3.166 1.00 84.75 109 ARG A O 1
ATOM 867 N N . SER A 1 110 ? 6.455 12.030 -4.902 1.00 84.50 110 SER A N 1
ATOM 868 C CA . SER A 1 110 ? 5.940 11.162 -5.973 1.00 84.50 110 SER A CA 1
ATOM 869 C C . SER A 1 110 ? 6.876 11.269 -7.178 1.00 84.50 110 SER A C 1
ATOM 871 O O . SER A 1 110 ? 7.718 12.167 -7.223 1.00 84.50 110 SER A O 1
ATOM 873 N N . LEU A 1 111 ? 6.755 10.372 -8.157 1.00 76.19 111 LEU A N 1
ATOM 874 C CA . LEU A 1 111 ? 7.559 10.429 -9.384 1.00 76.19 111 LEU A CA 1
ATOM 875 C C . LEU A 1 111 ? 7.069 11.470 -10.411 1.00 76.19 111 LEU A C 1
ATOM 877 O O . LEU A 1 111 ? 7.672 11.567 -11.480 1.00 76.19 111 LEU A O 1
ATOM 881 N N . PHE A 1 112 ? 6.022 12.241 -10.099 1.00 63.09 112 PHE A N 1
ATOM 882 C CA . PHE A 1 112 ? 5.409 13.250 -10.970 1.00 63.09 112 PHE A CA 1
ATOM 883 C C . PHE A 1 112 ? 5.138 14.553 -10.220 1.00 63.09 112 PHE A C 1
ATOM 885 O O . PHE A 1 112 ? 4.810 14.476 -9.012 1.00 63.09 112 PHE A O 1
#

Radius of gyration: 13.27 Å; chains: 1; bounding box: 30×29×28 Å

pLDDT: mean 90.03, std 11.6, range [60.94, 98.69]

Sequence (112 aa):
MLYFLVVNYNSSKLIRRLVNSLSVHSSGEYQIIIINNSLDDRGIFQLQSEKIKVIEAQDNLGFGKACNLGLNWIYAQNSQAVVWLINPDAYFDSGLVDLDIGRSPTSLRSLF

Foldseek 3Di:
DEEEEEEDDVLLVLLVQAVVQCVVAEDDDYAYEYEDLYPPCPSNCVPDDPRYDYHYDPHNPDDVVSRVVRVVVVCVVPVPYDYDHDYSQKHFDPHHFDPDPPDDTPRIDGPD